Protein AF-A0A202DQK3-F1 (afdb_monomer_lite)

Radius of gyration: 25.78 Å; chains: 1; bounding box: 76×25×74 Å

pLDDT: mean 83.58, std 17.98, range [37.19, 97.38]

Structure (mmCIF, N/CA/C/O backbone):
data_AF-A0A202DQK3-F1
#
_entry.id   AF-A0A202DQK3-F1
#
loop_
_atom_site.group_PDB
_atom_site.id
_atom_site.type_symbol
_atom_site.label_atom_id
_atom_site.label_alt_id
_atom_site.label_comp_id
_atom_site.label_asym_id
_atom_site.label_entity_id
_atom_site.label_seq_id
_atom_site.pdbx_PDB_ins_code
_atom_site.Cartn_x
_atom_site.Cartn_y
_atom_site.Cartn_z
_atom_site.occupancy
_atom_site.B_iso_or_equiv
_atom_site.auth_seq_id
_atom_site.auth_comp_id
_atom_site.auth_asym_id
_atom_site.auth_atom_id
_atom_site.pdbx_PDB_model_num
ATOM 1 N N . MET A 1 1 ? -60.484 4.233 48.016 1.00 44.97 1 MET A N 1
ATOM 2 C CA . MET A 1 1 ? -60.794 4.873 46.721 1.00 44.97 1 MET A CA 1
ATOM 3 C C . MET A 1 1 ? -59.814 6.009 46.498 1.00 44.97 1 MET A C 1
ATOM 5 O O . MET A 1 1 ? -59.938 7.028 47.155 1.00 44.97 1 MET A O 1
ATOM 9 N N . SER A 1 2 ? -58.825 5.814 45.634 1.00 38.03 2 SER A N 1
ATOM 10 C CA . SER A 1 2 ? -58.215 6.890 44.848 1.00 38.03 2 SER A CA 1
ATOM 11 C C . SER A 1 2 ? -57.382 6.209 43.769 1.00 38.03 2 SER A C 1
ATOM 13 O O . SER A 1 2 ? -56.355 5.600 44.057 1.00 38.03 2 SER A O 1
ATOM 15 N N . GLN A 1 3 ? -57.930 6.181 42.559 1.00 51.41 3 GLN A N 1
ATOM 16 C CA . GLN A 1 3 ? -57.214 5.778 41.359 1.00 51.41 3 GLN A CA 1
ATOM 17 C C . GLN A 1 3 ? -56.377 6.969 40.904 1.00 51.41 3 GLN A C 1
ATOM 19 O O . GLN A 1 3 ? -56.915 8.066 40.796 1.00 51.41 3 GLN A O 1
ATOM 24 N N . LEU A 1 4 ? -55.115 6.736 40.557 1.00 41.69 4 LEU A N 1
ATOM 25 C CA . LEU A 1 4 ? -54.406 7.552 39.578 1.00 41.69 4 LEU A CA 1
ATOM 26 C C . LEU A 1 4 ? -53.604 6.610 38.681 1.00 41.69 4 LEU A C 1
ATOM 28 O O . LEU A 1 4 ? -52.507 6.169 39.010 1.00 41.69 4 LEU A O 1
ATOM 32 N N . THR A 1 5 ? -54.212 6.264 37.552 1.00 49.38 5 THR A N 1
ATOM 33 C CA . THR A 1 5 ? -53.517 5.797 36.357 1.00 49.38 5 THR A CA 1
ATOM 34 C C . THR A 1 5 ? -52.907 7.015 35.675 1.00 49.38 5 THR A C 1
ATOM 36 O O . THR A 1 5 ? -53.643 7.920 35.286 1.00 49.38 5 THR A O 1
ATOM 39 N N . PHE A 1 6 ? -51.593 7.034 35.484 1.00 39.06 6 PHE A N 1
ATOM 40 C CA . PHE A 1 6 ? -50.972 7.936 34.522 1.00 39.06 6 PHE A CA 1
ATOM 41 C C . PHE A 1 6 ? -50.018 7.111 33.671 1.00 39.06 6 PHE A C 1
ATOM 43 O O . PHE A 1 6 ? -48.922 6.746 34.089 1.00 39.06 6 PHE A O 1
ATOM 50 N N . GLY A 1 7 ? -50.524 6.711 32.507 1.00 50.69 7 GLY A N 1
ATOM 51 C CA . GLY A 1 7 ? -49.681 6.249 31.431 1.00 50.69 7 GLY A CA 1
ATOM 52 C C . GLY A 1 7 ? -48.921 7.445 30.885 1.00 50.69 7 GLY A C 1
ATOM 53 O O . GLY A 1 7 ? -49.53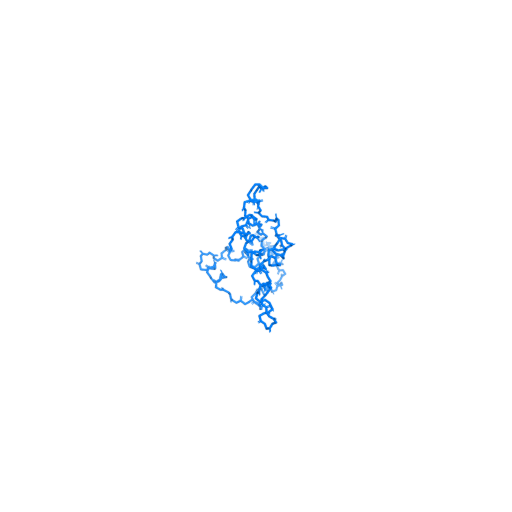4 8.393 30.407 1.00 50.69 7 GLY A O 1
ATOM 54 N N . GLU A 1 8 ? -47.600 7.362 30.913 1.00 40.88 8 GLU A N 1
ATOM 55 C CA . GLU A 1 8 ? -46.762 8.098 29.982 1.00 40.88 8 GLU A CA 1
ATOM 56 C C . GLU A 1 8 ? -46.070 7.074 29.097 1.00 40.88 8 GLU A C 1
ATOM 5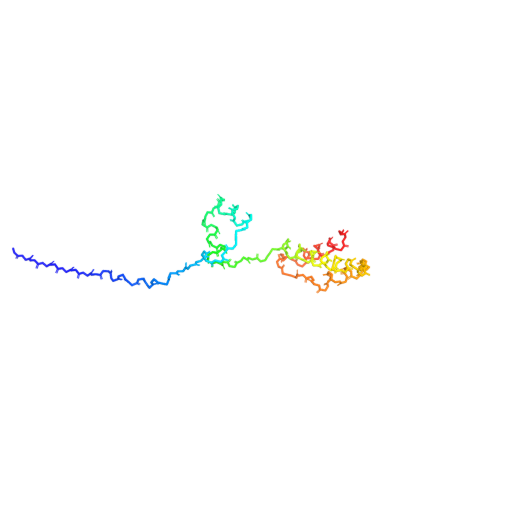8 O O . GLU A 1 8 ? -45.135 6.364 29.465 1.00 40.88 8 GLU A O 1
ATOM 63 N N . SER A 1 9 ? -46.651 6.960 27.912 1.00 40.31 9 SER A N 1
ATOM 64 C CA . SER A 1 9 ? -46.063 6.405 26.712 1.00 40.31 9 SER A CA 1
ATOM 65 C C . SER A 1 9 ? -44.622 6.886 26.546 1.00 40.31 9 SER A C 1
ATOM 67 O O . SER A 1 9 ? -44.377 8.048 26.227 1.00 40.31 9 SER A O 1
ATOM 69 N N . PHE A 1 10 ? -43.670 5.966 26.707 1.00 38.91 10 PHE A N 1
ATOM 70 C CA . PHE A 1 10 ? -42.323 6.119 26.174 1.00 38.91 10 PHE A CA 1
ATOM 71 C C . PHE A 1 10 ? -42.440 6.071 24.649 1.00 38.91 10 PHE A C 1
ATOM 73 O O . PHE A 1 10 ? -42.486 4.996 24.042 1.00 38.91 10 PHE A O 1
ATOM 80 N N . SER A 1 11 ? -42.617 7.251 24.056 1.00 37.19 11 SER A N 1
ATOM 81 C CA . SER A 1 11 ? -42.788 7.452 22.624 1.00 37.19 11 SER A CA 1
ATOM 82 C C . SER A 1 11 ? -41.633 6.807 21.872 1.00 37.19 11 SER A C 1
ATOM 84 O O . SER A 1 11 ? -40.488 7.258 21.884 1.00 37.19 11 SER A O 1
ATOM 86 N N . LYS A 1 12 ? -41.968 5.693 21.231 1.00 45.38 12 LYS A N 1
ATOM 87 C CA . LYS A 1 12 ? -41.141 4.974 20.280 1.00 45.38 12 LYS A CA 1
ATOM 88 C C . LYS A 1 12 ? -41.096 5.793 18.995 1.00 45.38 12 LYS A C 1
ATOM 90 O O . LYS A 1 12 ? -41.861 5.542 18.077 1.00 45.38 12 LYS A O 1
ATOM 95 N N . GLU A 1 13 ? -40.182 6.748 18.928 1.00 44.38 13 GLU A N 1
ATOM 96 C CA . GLU A 1 13 ? -39.758 7.339 17.659 1.00 44.38 13 GLU A CA 1
ATOM 97 C C . GLU A 1 13 ? -38.328 6.886 17.368 1.00 44.38 13 GLU A C 1
ATOM 99 O O . GLU A 1 13 ? -37.351 7.601 17.573 1.00 44.38 13 GLU A O 1
ATOM 104 N N . LYS A 1 14 ? -38.189 5.642 16.900 1.00 46.69 14 LYS A N 1
ATOM 105 C CA . LYS A 1 14 ? -37.046 5.287 16.059 1.00 46.69 14 LYS A CA 1
ATOM 106 C C . LYS A 1 14 ? -37.545 5.367 14.632 1.00 46.69 14 LYS A C 1
ATOM 108 O O . LYS A 1 14 ? -38.387 4.573 14.233 1.00 46.69 14 LYS A O 1
ATOM 113 N N . SER A 1 15 ? -37.076 6.372 13.903 1.00 42.16 15 SER A N 1
ATOM 114 C CA . SER A 1 15 ? -37.315 6.472 12.473 1.00 42.16 15 SER A CA 1
ATOM 115 C C . SER A 1 15 ? -36.643 5.282 11.791 1.00 42.16 15 SER A C 1
ATOM 117 O O . SER A 1 15 ? -35.421 5.202 11.664 1.00 42.16 15 SER A O 1
ATOM 119 N N . ASP A 1 16 ? -37.475 4.323 11.401 1.00 46.72 16 ASP A N 1
ATOM 120 C CA . ASP A 1 16 ? -37.108 3.153 10.620 1.00 46.72 16 ASP A CA 1
ATOM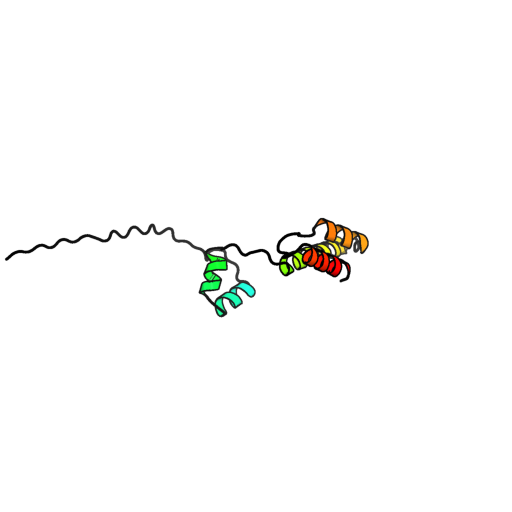 121 C C . ASP A 1 16 ? -36.726 3.597 9.198 1.00 46.72 16 ASP A C 1
ATOM 123 O O . ASP A 1 16 ? -37.507 3.514 8.252 1.00 46.72 16 ASP A O 1
ATOM 127 N N . LYS A 1 17 ? -35.502 4.105 9.029 1.00 53.12 17 LYS A N 1
ATOM 128 C CA . LYS A 1 17 ? -34.815 3.973 7.744 1.00 53.12 17 LYS A CA 1
ATOM 129 C C . LYS A 1 17 ? -34.212 2.581 7.735 1.00 53.12 17 LYS A C 1
ATOM 131 O O . LYS A 1 17 ? -33.261 2.302 8.457 1.00 53.12 17 LYS A O 1
ATOM 136 N N . GLU A 1 18 ? -34.828 1.698 6.965 1.00 58.09 18 GLU A N 1
ATOM 137 C CA . GLU A 1 18 ? -34.381 0.327 6.756 1.00 58.09 18 GLU A CA 1
ATOM 138 C C . GLU A 1 18 ? -32.985 0.348 6.100 1.00 58.09 18 GLU A C 1
ATOM 140 O O . GLU A 1 18 ? -32.844 0.425 4.880 1.00 58.09 18 GLU A O 1
ATOM 145 N N . ASP A 1 19 ? -31.932 0.366 6.921 1.00 62.84 19 ASP A N 1
ATOM 146 C CA . ASP A 1 19 ? -30.542 0.422 6.466 1.00 62.84 19 ASP A CA 1
ATOM 147 C C . ASP A 1 19 ? -30.175 -0.923 5.826 1.00 62.84 19 ASP A C 1
ATOM 149 O O . ASP A 1 19 ? -29.738 -1.877 6.480 1.00 62.84 19 ASP A O 1
ATOM 153 N N . SER A 1 20 ? -30.394 -1.041 4.515 1.00 76.19 20 SER A N 1
ATOM 154 C CA . SER A 1 20 ? -30.120 -2.261 3.758 1.00 76.19 20 SER A CA 1
ATOM 155 C C . SER A 1 20 ? -28.621 -2.420 3.469 1.00 76.19 20 SER A C 1
ATOM 157 O O . SER A 1 20 ? -28.205 -2.524 2.314 1.00 76.19 20 SER A O 1
ATOM 159 N N . TRP A 1 21 ? -27.782 -2.456 4.507 1.00 71.12 21 TRP A N 1
ATOM 160 C CA . TRP A 1 21 ? -26.316 -2.565 4.396 1.00 71.12 21 TRP A CA 1
ATOM 161 C C . TRP A 1 21 ? -25.837 -3.822 3.646 1.00 71.12 21 TRP A C 1
ATOM 163 O O . TRP A 1 21 ? -24.659 -3.927 3.285 1.00 71.12 21 TRP A O 1
ATOM 173 N N . TYR A 1 22 ? -26.735 -4.792 3.464 1.00 74.62 22 TYR A N 1
ATOM 174 C CA . TYR A 1 22 ? -26.509 -6.067 2.795 1.00 74.62 22 TYR A CA 1
ATOM 175 C C . TYR A 1 22 ? -26.831 -6.030 1.292 1.00 74.62 22 TYR A C 1
ATOM 177 O O . TYR A 1 22 ? -26.279 -6.839 0.544 1.00 74.62 22 TYR A O 1
ATOM 185 N N . LYS A 1 23 ? -27.685 -5.107 0.817 1.00 78.56 23 LYS A N 1
ATOM 186 C CA . LYS A 1 23 ? -28.039 -5.024 -0.610 1.00 78.56 23 LYS A CA 1
ATOM 187 C C . LYS A 1 23 ? -26.820 -4.535 -1.400 1.00 78.56 23 LYS A C 1
ATOM 189 O O . LYS A 1 23 ? -26.390 -3.398 -1.246 1.00 78.56 23 LYS A O 1
ATOM 194 N N . GLY A 1 24 ? -26.251 -5.416 -2.226 1.00 75.50 24 GLY A N 1
ATOM 195 C CA . GLY A 1 24 ? -25.125 -5.107 -3.118 1.00 75.50 24 GLY A CA 1
ATOM 196 C C . GLY A 1 24 ? -23.728 -5.383 -2.554 1.00 75.50 24 GLY A C 1
ATOM 197 O O . GLY A 1 24 ? -22.742 -5.071 -3.219 1.00 75.50 24 GLY A O 1
ATOM 198 N N . ARG A 1 25 ? -23.598 -5.981 -1.361 1.00 80.69 25 ARG A N 1
ATOM 199 C CA . ARG A 1 25 ? -22.275 -6.351 -0.839 1.00 80.69 25 ARG A CA 1
ATOM 200 C C . ARG A 1 25 ? -21.827 -7.693 -1.417 1.00 80.69 25 ARG A C 1
ATOM 202 O O . ARG A 1 25 ? -22.430 -8.726 -1.139 1.00 80.69 25 ARG A O 1
ATOM 209 N N . THR A 1 26 ? -20.737 -7.683 -2.177 1.00 82.56 26 THR A N 1
ATOM 210 C CA . THR A 1 26 ? -20.080 -8.906 -2.646 1.00 82.56 26 THR A CA 1
ATOM 211 C C . THR A 1 26 ? -19.361 -9.602 -1.490 1.00 82.56 26 THR A C 1
ATOM 213 O O . THR A 1 26 ? -18.759 -8.965 -0.619 1.00 82.56 26 THR A O 1
ATOM 216 N N . LEU A 1 27 ? -19.452 -10.931 -1.448 1.00 86.31 27 LEU A N 1
ATOM 217 C CA . LEU A 1 27 ? -18.739 -11.735 -0.461 1.00 86.31 27 LEU A CA 1
ATOM 218 C C . LEU A 1 27 ? -17.283 -11.901 -0.899 1.00 86.31 27 LEU A C 1
ATOM 220 O O . LEU A 1 27 ? -17.009 -12.300 -2.027 1.00 86.31 27 LEU A O 1
ATOM 224 N N . SER A 1 28 ? -16.353 -11.615 0.010 1.00 89.88 28 SER A N 1
ATOM 225 C CA . SER A 1 28 ? -14.926 -11.871 -0.179 1.00 89.88 28 SER A CA 1
ATOM 226 C C . SER A 1 28 ? -14.409 -12.808 0.905 1.00 89.88 28 SER A C 1
ATOM 228 O O . SER A 1 28 ? -14.932 -12.834 2.023 1.00 89.88 28 SER A O 1
ATOM 230 N N . HIS A 1 29 ? -13.342 -13.545 0.596 1.00 93.75 29 HIS A N 1
ATOM 231 C CA . HIS A 1 29 ? -12.692 -14.435 1.558 1.00 93.75 29 HIS A CA 1
ATOM 232 C C . HIS A 1 29 ? -12.295 -13.697 2.849 1.00 93.75 29 HIS A C 1
ATOM 234 O O . HIS A 1 29 ? -12.589 -14.156 3.951 1.00 93.75 29 HIS A O 1
ATOM 240 N N . SER A 1 30 ? -11.702 -12.506 2.722 1.00 90.38 30 SER A N 1
ATOM 241 C CA . SER A 1 30 ? -11.314 -11.674 3.866 1.00 90.38 30 SER A CA 1
ATOM 242 C C . SER A 1 30 ? -12.512 -11.198 4.694 1.00 90.38 30 SER A C 1
ATOM 244 O O . SER A 1 30 ? -12.417 -11.150 5.919 1.00 90.38 30 SER A O 1
ATOM 246 N N . SER A 1 31 ? -13.649 -10.901 4.055 1.00 91.06 31 SER A N 1
ATOM 247 C CA . SER A 1 31 ? -14.892 -10.524 4.739 1.00 91.06 31 SER A CA 1
ATOM 248 C C . SER A 1 31 ? -15.472 -11.692 5.540 1.00 91.06 31 SER A C 1
ATOM 250 O O . SER A 1 31 ? -15.778 -11.533 6.722 1.00 91.06 31 SER A O 1
ATOM 252 N N . ILE A 1 32 ? -15.554 -12.883 4.936 1.00 93.31 32 ILE A N 1
ATOM 253 C CA . ILE A 1 32 ? -16.075 -14.091 5.596 1.00 93.31 32 ILE A CA 1
ATOM 254 C C . ILE A 1 32 ? -15.179 -14.486 6.772 1.00 93.31 32 ILE A C 1
ATOM 256 O O . ILE A 1 32 ? -15.674 -14.698 7.878 1.00 93.31 32 ILE A O 1
ATOM 260 N N . SER A 1 33 ? -13.863 -14.526 6.554 1.00 94.88 33 SER A N 1
ATOM 261 C CA . SER A 1 33 ? -12.891 -14.853 7.598 1.00 94.88 33 SER A CA 1
ATOM 262 C C . SER A 1 33 ? -12.984 -13.878 8.780 1.00 94.88 33 SER A C 1
ATOM 264 O O . SER A 1 33 ? -13.010 -14.300 9.935 1.00 94.88 33 SER A O 1
ATOM 266 N N . LEU A 1 34 ? -13.139 -12.574 8.514 1.00 93.25 34 LEU A N 1
ATOM 267 C CA . LEU A 1 34 ? -13.304 -11.573 9.569 1.00 93.25 34 LEU A CA 1
ATOM 268 C C . LEU A 1 34 ? -14.592 -11.778 10.377 1.00 93.25 34 LEU A C 1
ATOM 270 O O . LEU A 1 34 ? -14.577 -11.614 11.597 1.00 93.25 34 LEU A O 1
ATOM 274 N N . TYR A 1 35 ? -15.690 -12.139 9.710 1.00 93.94 35 TYR A N 1
ATOM 275 C CA . TYR A 1 35 ? -16.955 -12.436 10.379 1.00 93.94 35 TYR A CA 1
ATOM 276 C C . TYR A 1 35 ? -16.842 -13.673 11.276 1.00 93.94 35 TYR A C 1
ATOM 278 O O . TYR A 1 35 ? -17.268 -13.628 12.428 1.00 93.94 35 TYR A O 1
ATOM 286 N N . GLN A 1 36 ? -16.220 -14.744 10.771 1.00 95.38 36 GLN A N 1
ATOM 287 C CA . GLN A 1 36 ? -15.978 -15.978 11.527 1.00 95.38 36 GLN A CA 1
ATOM 288 C C . GLN A 1 36 ? -15.102 -15.740 12.763 1.00 95.38 36 GLN A C 1
ATOM 290 O O . GLN A 1 36 ? -15.341 -16.344 13.803 1.00 95.38 36 GLN A O 1
ATOM 295 N N . GLN A 1 37 ? -14.114 -14.844 12.668 1.00 95.69 37 GLN A N 1
ATOM 296 C CA . GLN A 1 37 ? -13.285 -14.454 13.810 1.00 95.69 37 GLN A CA 1
ATOM 297 C C . GLN A 1 37 ? -14.069 -13.642 14.845 1.00 95.69 37 GLN A C 1
ATOM 299 O O . GLN A 1 37 ? -13.981 -13.909 16.041 1.00 95.69 37 GLN A O 1
ATOM 304 N N . CYS A 1 38 ? -14.784 -12.601 14.406 1.00 95.75 38 CYS A N 1
ATOM 305 C CA . CYS A 1 38 ? -15.568 -11.745 15.289 1.00 95.75 38 CYS A CA 1
ATOM 306 C C . CYS A 1 38 ? -16.631 -10.954 14.499 1.00 95.75 38 CYS A C 1
ATOM 308 O O . CYS A 1 38 ? -16.286 -9.990 13.801 1.00 95.75 38 CYS A O 1
ATOM 310 N N . PRO A 1 39 ? -17.930 -11.256 14.681 1.00 94.31 39 PRO A N 1
ATOM 311 C CA . PRO A 1 39 ? -19.016 -10.537 14.010 1.00 94.31 39 PRO A CA 1
ATOM 312 C C . PRO A 1 39 ? -19.032 -9.031 14.308 1.00 94.31 39 PRO A C 1
ATOM 314 O O . PRO A 1 39 ? -19.352 -8.221 13.438 1.00 94.31 39 PRO A O 1
ATOM 317 N N . GLN A 1 40 ? -18.627 -8.630 15.517 1.00 94.75 40 GLN A N 1
ATOM 318 C CA . GLN A 1 40 ? -18.586 -7.221 15.910 1.00 94.75 40 GLN A CA 1
ATOM 319 C C . GLN A 1 40 ? -17.507 -6.441 15.145 1.00 94.75 40 GLN A C 1
ATOM 321 O O . GLN A 1 40 ? -17.761 -5.343 14.652 1.00 94.75 40 GLN A O 1
ATOM 326 N N . LYS A 1 41 ? -16.309 -7.021 14.989 1.00 92.50 41 LYS A N 1
ATOM 327 C CA . LYS A 1 41 ? -15.223 -6.419 14.197 1.00 92.50 41 LYS A CA 1
ATOM 328 C C . LYS A 1 41 ? -15.619 -6.293 12.729 1.00 92.50 41 LYS A C 1
ATOM 330 O O . LYS A 1 41 ? -15.315 -5.288 12.088 1.00 92.50 41 LYS A O 1
ATOM 335 N N . TRP A 1 42 ? -16.323 -7.299 12.215 1.00 92.88 42 TRP A N 1
ATOM 336 C CA . TRP A 1 42 ? -16.897 -7.253 10.880 1.00 92.88 42 TRP A CA 1
ATOM 337 C C . TRP A 1 42 ? -17.875 -6.082 10.737 1.00 92.88 42 TRP A C 1
ATOM 339 O O . TRP A 1 42 ? -17.705 -5.276 9.825 1.00 92.88 42 TRP A O 1
ATOM 349 N N . LYS A 1 43 ? -18.817 -5.912 11.676 1.00 92.06 43 LYS A N 1
ATOM 350 C CA . LYS A 1 43 ? -19.767 -4.789 11.665 1.00 92.06 43 LYS A CA 1
ATOM 351 C C . LYS A 1 43 ? -19.050 -3.436 11.632 1.00 92.06 43 LYS A C 1
ATOM 353 O O . LYS A 1 43 ? -19.346 -2.633 10.750 1.00 92.06 43 LYS A O 1
ATOM 358 N N . PHE A 1 44 ? -18.063 -3.219 12.503 1.00 93.31 44 PHE A N 1
ATOM 359 C CA . PHE A 1 44 ? -17.320 -1.955 12.537 1.00 93.31 44 PHE A CA 1
ATOM 360 C C . PHE A 1 44 ? -16.617 -1.638 11.215 1.00 93.31 44 PHE A C 1
ATOM 362 O O . PHE A 1 44 ? -16.647 -0.501 10.746 1.00 93.31 44 PHE A O 1
ATOM 369 N N . ARG A 1 45 ? -16.010 -2.646 10.583 1.00 90.00 45 ARG A N 1
ATOM 370 C CA . ARG A 1 45 ? -15.296 -2.457 9.316 1.00 90.00 45 ARG A CA 1
ATOM 371 C C . ARG A 1 45 ? -16.243 -2.251 8.135 1.00 90.00 45 ARG A C 1
ATOM 373 O O . ARG A 1 45 ? -15.975 -1.439 7.255 1.00 90.00 45 ARG A O 1
ATOM 380 N N . TYR A 1 46 ? -17.325 -3.018 8.084 1.00 88.25 46 TYR A N 1
ATOM 381 C CA . TYR A 1 46 ? -18.119 -3.186 6.872 1.00 88.25 46 TYR A CA 1
ATOM 382 C C . TYR A 1 46 ? -19.453 -2.442 6.899 1.00 88.25 46 TYR A C 1
ATOM 384 O O . TYR A 1 46 ? -19.870 -1.951 5.846 1.00 88.25 46 TYR A O 1
ATOM 392 N N . VAL A 1 47 ? -20.119 -2.364 8.050 1.00 89.06 47 VAL A N 1
ATOM 393 C CA . VAL A 1 47 ? -21.388 -1.641 8.236 1.00 89.06 47 VAL A CA 1
ATOM 394 C C . VAL A 1 47 ? -21.098 -0.212 8.675 1.00 89.06 47 VAL A C 1
ATOM 396 O O . VAL A 1 47 ? -21.457 0.718 7.962 1.00 89.06 47 VAL A O 1
ATOM 399 N N . ASP A 1 48 ? -20.358 -0.053 9.772 1.00 89.94 48 ASP A N 1
ATOM 400 C CA . ASP A 1 48 ? -20.111 1.261 10.377 1.00 89.94 48 ASP A CA 1
ATOM 401 C C . ASP A 1 48 ? -18.957 2.025 9.686 1.00 89.94 48 ASP A C 1
ATOM 403 O O . ASP A 1 48 ? -18.778 3.216 9.921 1.00 89.94 48 ASP A O 1
ATOM 407 N N . LYS A 1 49 ? -18.189 1.352 8.809 1.00 88.38 49 LYS A N 1
ATOM 408 C CA . LYS A 1 49 ? -17.079 1.903 8.000 1.00 88.38 49 LYS A CA 1
ATOM 409 C C . LYS A 1 49 ? -16.089 2.750 8.809 1.00 88.38 49 LYS A C 1
ATOM 411 O O . LYS A 1 49 ? -15.659 3.815 8.367 1.00 88.38 49 LYS A O 1
ATOM 416 N N . VAL A 1 50 ? -15.713 2.264 9.991 1.00 91.31 50 VAL A N 1
ATOM 417 C CA . VAL A 1 50 ? -14.743 2.947 10.856 1.00 91.31 50 VAL A CA 1
ATOM 418 C C . VAL A 1 50 ? -13.401 3.079 10.115 1.00 91.31 50 VAL A C 1
ATOM 420 O O . VAL A 1 50 ? -12.876 2.063 9.650 1.00 91.31 50 VAL A O 1
ATOM 423 N N . PRO A 1 51 ? -12.834 4.295 9.985 1.00 86.44 51 PRO A N 1
ATOM 424 C CA . PRO A 1 51 ? -11.583 4.499 9.266 1.00 86.44 51 PRO A CA 1
ATOM 425 C C . PRO A 1 51 ? -10.421 3.812 9.988 1.00 86.44 51 PRO A C 1
ATOM 427 O O . PRO A 1 51 ? -10.249 3.940 11.202 1.00 86.44 51 PRO A O 1
ATOM 430 N N . GLU A 1 52 ? -9.602 3.091 9.228 1.00 84.88 52 GLU A N 1
ATOM 431 C CA . GLU A 1 52 ? -8.382 2.467 9.734 1.00 84.88 52 GLU A CA 1
ATOM 432 C C . GLU A 1 52 ? -7.173 3.344 9.443 1.00 84.88 52 GLU A C 1
ATOM 434 O O . GLU A 1 52 ? -7.081 3.978 8.393 1.00 84.88 52 GLU A O 1
ATOM 439 N N . LYS A 1 53 ? -6.218 3.355 10.377 1.00 87.00 53 LYS A N 1
ATOM 440 C CA . LYS A 1 53 ? -4.935 4.012 10.139 1.00 87.00 53 LYS A CA 1
ATOM 441 C C . LYS A 1 53 ? -4.203 3.286 9.002 1.00 87.00 53 LYS A C 1
ATOM 443 O O . LYS A 1 53 ? -4.127 2.050 9.049 1.00 87.00 53 LYS A O 1
ATOM 448 N N . PRO A 1 54 ? -3.650 4.015 8.017 1.00 86.50 54 PRO A N 1
ATOM 449 C CA . PRO A 1 54 ? -2.821 3.409 6.986 1.00 86.50 54 PRO A CA 1
ATOM 450 C C . PRO A 1 54 ? -1.624 2.720 7.647 1.00 86.50 54 PRO A C 1
ATOM 452 O O . PRO A 1 54 ? -1.092 3.201 8.648 1.00 86.50 54 PRO A O 1
ATOM 455 N N . ARG A 1 55 ? -1.230 1.562 7.115 1.00 92.75 55 ARG A N 1
ATOM 456 C CA . ARG A 1 55 ? -0.081 0.790 7.603 1.00 92.75 55 ARG A CA 1
ATOM 457 C C . ARG A 1 55 ? 0.957 0.692 6.498 1.00 92.75 55 ARG A C 1
ATOM 459 O O . ARG A 1 55 ? 0.577 0.418 5.361 1.00 92.75 55 ARG A O 1
ATOM 466 N N . ALA A 1 56 ? 2.231 0.792 6.866 1.00 93.50 56 ALA A N 1
ATOM 467 C CA . ALA A 1 56 ? 3.376 0.726 5.960 1.00 93.50 56 ALA A CA 1
ATOM 468 C C . ALA A 1 56 ? 3.266 -0.416 4.936 1.00 93.50 56 ALA A C 1
ATOM 470 O O . ALA A 1 56 ? 3.327 -0.179 3.737 1.00 93.50 56 ALA A O 1
ATOM 471 N N . TYR A 1 57 ? 2.987 -1.643 5.393 1.00 92.88 57 TYR A N 1
ATOM 472 C CA . TYR A 1 57 ? 2.887 -2.819 4.520 1.00 92.88 57 TYR A CA 1
ATOM 473 C C . TYR A 1 57 ? 1.812 -2.707 3.428 1.00 92.88 57 TYR A C 1
ATOM 475 O O . TYR A 1 57 ? 1.985 -3.266 2.349 1.00 92.88 57 TYR A O 1
ATOM 483 N N . PHE A 1 58 ? 0.706 -1.995 3.679 1.00 94.06 58 PHE A N 1
ATOM 484 C CA . PHE A 1 58 ? -0.328 -1.797 2.659 1.00 94.06 58 PHE A CA 1
ATOM 485 C C . PHE A 1 58 ? 0.111 -0.788 1.598 1.00 94.06 58 PHE A C 1
ATOM 487 O O . PHE A 1 58 ? -0.146 -1.014 0.419 1.00 94.06 58 PHE A O 1
ATOM 494 N N . SER A 1 59 ? 0.763 0.300 2.002 1.00 95.00 59 SER A N 1
ATOM 495 C CA . SER A 1 59 ? 1.283 1.322 1.086 1.00 95.00 59 SER A CA 1
ATOM 496 C C . SER A 1 59 ? 2.434 0.784 0.242 1.00 95.00 59 SER A C 1
ATOM 498 O O . SER A 1 59 ? 2.418 0.918 -0.982 1.00 95.00 59 SER A O 1
ATOM 500 N N . PHE A 1 60 ? 3.364 0.077 0.885 1.00 96.00 60 PHE A N 1
ATOM 501 C CA . PHE A 1 60 ? 4.454 -0.634 0.229 1.00 96.00 60 PHE A CA 1
ATOM 502 C C . PHE A 1 60 ? 3.925 -1.643 -0.795 1.00 96.00 60 PHE A C 1
ATOM 504 O O . PHE A 1 60 ? 4.230 -1.540 -1.981 1.00 96.00 60 PHE A O 1
ATOM 511 N N . GLY A 1 61 ? 3.055 -2.566 -0.366 1.00 94.75 61 GLY A N 1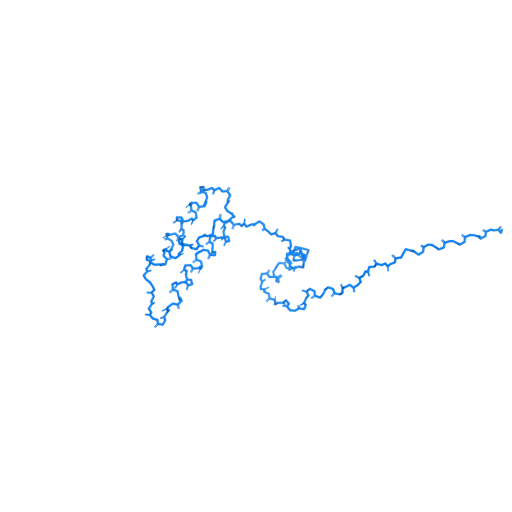
ATOM 512 C CA . GLY A 1 61 ? 2.511 -3.599 -1.246 1.00 94.75 61 GLY A CA 1
ATOM 513 C C . GLY A 1 61 ? 1.743 -3.021 -2.435 1.00 94.75 61 GLY A C 1
ATOM 514 O O . GLY A 1 61 ? 1.918 -3.484 -3.556 1.00 94.75 61 GLY A O 1
ATOM 515 N N . LYS A 1 62 ? 0.939 -1.968 -2.229 1.00 95.75 62 LYS A N 1
ATOM 516 C CA . LYS A 1 62 ? 0.251 -1.268 -3.327 1.00 95.75 62 LYS A CA 1
ATOM 517 C C . LYS A 1 62 ? 1.222 -0.635 -4.324 1.00 95.75 62 LYS A C 1
ATOM 519 O O . LYS A 1 62 ? 0.978 -0.722 -5.523 1.00 95.75 62 LYS A O 1
ATOM 524 N N . SER A 1 63 ? 2.301 -0.021 -3.839 1.00 96.25 63 SER A N 1
ATOM 525 C CA . SER A 1 63 ? 3.308 0.609 -4.702 1.00 96.25 63 SER A CA 1
ATOM 526 C C . SER A 1 63 ? 4.021 -0.442 -5.561 1.00 96.25 63 SER A C 1
ATOM 528 O O . SER A 1 63 ? 4.115 -0.280 -6.775 1.00 96.25 63 SER A O 1
ATOM 530 N N . VAL A 1 64 ? 4.417 -1.570 -4.960 1.00 95.19 64 VAL A N 1
ATOM 531 C CA . VAL A 1 64 ? 5.010 -2.712 -5.681 1.00 95.19 64 VAL A CA 1
ATOM 532 C C . VAL A 1 64 ? 4.024 -3.309 -6.688 1.00 95.19 64 VAL A C 1
ATOM 534 O O . VAL A 1 64 ? 4.381 -3.527 -7.843 1.00 95.19 64 VAL A O 1
ATOM 537 N N . HIS A 1 65 ? 2.765 -3.526 -6.292 1.00 95.88 65 HIS A N 1
ATOM 538 C CA . HIS A 1 65 ? 1.738 -4.041 -7.200 1.00 95.88 65 HIS A CA 1
ATOM 539 C C . HIS A 1 65 ? 1.512 -3.134 -8.410 1.00 95.88 65 HIS A C 1
ATOM 541 O O . HIS A 1 65 ? 1.326 -3.658 -9.500 1.00 95.88 65 HIS A O 1
ATOM 547 N N . SER A 1 66 ? 1.570 -1.813 -8.244 1.00 95.06 66 SER A N 1
ATOM 548 C CA . SER A 1 66 ? 1.451 -0.866 -9.360 1.00 95.06 66 SER A CA 1
ATOM 549 C C . SER A 1 66 ? 2.641 -0.950 -10.327 1.00 95.06 66 SER A C 1
ATOM 551 O O . SER A 1 66 ? 2.456 -0.880 -11.540 1.00 95.06 66 SER A O 1
ATOM 553 N N . GLY A 1 67 ? 3.857 -1.170 -9.814 1.00 93.69 67 GLY A N 1
ATOM 554 C CA . GLY A 1 67 ? 5.030 -1.465 -10.646 1.00 93.69 67 GLY A CA 1
ATOM 555 C C . GLY A 1 67 ? 4.856 -2.751 -11.459 1.00 93.69 67 GLY A C 1
ATOM 556 O O . GLY A 1 67 ? 5.069 -2.761 -12.669 1.00 93.69 67 GLY A O 1
ATOM 557 N N . LEU A 1 68 ? 4.391 -3.822 -10.813 1.00 93.00 68 LEU A N 1
ATOM 558 C CA . LEU A 1 68 ? 4.115 -5.093 -11.491 1.00 93.00 68 LEU A CA 1
ATOM 559 C C . LEU A 1 68 ? 2.971 -4.973 -12.504 1.00 93.00 68 LEU A C 1
ATOM 561 O O . LEU A 1 68 ? 3.059 -5.523 -13.595 1.00 93.00 68 LEU A O 1
ATOM 565 N N . GLU A 1 69 ? 1.910 -4.241 -12.174 1.00 94.19 69 GLU A N 1
ATOM 566 C CA . GLU A 1 69 ? 0.816 -3.967 -13.105 1.00 94.19 69 GLU A CA 1
ATOM 567 C C . GLU A 1 69 ? 1.332 -3.238 -14.348 1.00 94.19 69 GLU A C 1
ATOM 569 O O . GLU A 1 69 ? 0.993 -3.632 -15.460 1.00 94.19 69 GLU A O 1
ATOM 574 N N . PHE A 1 70 ? 2.214 -2.249 -14.177 1.00 93.31 70 PHE A N 1
ATOM 575 C CA . PHE A 1 70 ? 2.861 -1.567 -15.294 1.00 93.31 70 PHE A CA 1
ATOM 576 C C . PHE A 1 70 ? 3.708 -2.522 -16.142 1.00 93.31 70 PHE A C 1
ATOM 578 O O . PHE A 1 70 ? 3.541 -2.538 -17.362 1.00 93.31 70 PHE A O 1
ATOM 585 N N . LEU A 1 71 ? 4.519 -3.380 -15.512 1.00 92.38 71 LEU A N 1
ATOM 586 C CA . LEU A 1 71 ? 5.298 -4.408 -16.209 1.00 92.38 71 LEU A CA 1
ATOM 587 C C . LEU A 1 71 ? 4.405 -5.304 -17.082 1.00 92.38 71 LEU A C 1
ATOM 589 O O . LEU A 1 71 ? 4.711 -5.520 -18.249 1.00 92.38 71 LEU A O 1
ATOM 593 N N . PHE A 1 72 ? 3.290 -5.804 -16.548 1.00 91.75 72 PHE A N 1
ATOM 594 C CA . PHE A 1 72 ? 2.407 -6.724 -17.278 1.00 91.75 72 PHE A CA 1
ATOM 595 C C . PHE A 1 72 ? 1.370 -6.030 -18.177 1.00 91.75 72 PHE A C 1
ATOM 597 O O . PHE A 1 72 ? 0.693 -6.698 -18.958 1.00 91.75 72 PHE A O 1
ATOM 604 N N . SER A 1 73 ? 1.238 -4.703 -18.112 1.00 88.56 73 SER A N 1
ATOM 605 C CA . SER A 1 73 ? 0.222 -3.962 -18.875 1.00 88.56 73 SER A CA 1
ATOM 606 C C . SER A 1 73 ? 0.440 -3.992 -20.392 1.00 88.56 73 SER A C 1
ATOM 608 O O . SER A 1 73 ? -0.527 -3.924 -21.154 1.00 88.56 73 SER A O 1
ATOM 610 N N . THR A 1 74 ? 1.687 -4.149 -20.842 1.00 80.50 74 THR A N 1
ATOM 611 C CA . THR A 1 74 ? 2.080 -4.087 -22.259 1.00 80.50 74 THR A CA 1
ATOM 612 C C . THR A 1 74 ? 2.455 -5.452 -22.839 1.00 80.50 74 THR A C 1
ATOM 614 O O . THR A 1 74 ? 3.127 -5.523 -23.864 1.00 80.50 74 THR A O 1
ATOM 617 N N . GLU A 1 75 ? 1.990 -6.557 -22.241 1.00 75.50 75 GLU A N 1
ATOM 618 C CA . GLU A 1 75 ? 2.353 -7.933 -22.638 1.00 75.50 75 GLU A CA 1
ATOM 619 C C . GLU A 1 75 ? 2.250 -8.193 -24.159 1.00 75.50 75 GLU A C 1
ATOM 621 O O . GLU A 1 75 ? 3.047 -8.938 -24.724 1.00 75.50 75 GLU A O 1
ATOM 626 N N . LYS A 1 76 ? 1.304 -7.541 -24.850 1.00 73.88 76 LYS A N 1
ATOM 627 C CA . LYS A 1 76 ? 1.096 -7.680 -26.303 1.00 73.88 76 LYS A CA 1
ATOM 628 C C . LYS A 1 76 ? 2.089 -6.903 -27.174 1.00 73.88 76 LYS A C 1
ATOM 630 O O . LYS A 1 76 ? 2.277 -7.271 -28.330 1.00 73.88 76 LYS A O 1
ATOM 635 N N . GLU A 1 77 ? 2.670 -5.830 -26.651 1.00 78.62 77 GLU A N 1
ATOM 636 C CA . GLU A 1 77 ? 3.571 -4.909 -27.364 1.00 78.62 77 GLU A CA 1
ATOM 637 C C . GLU A 1 77 ? 5.044 -5.133 -26.982 1.00 78.62 77 GLU A C 1
ATOM 639 O O . GLU A 1 77 ? 5.947 -4.692 -27.692 1.00 78.62 77 GLU A O 1
ATOM 644 N N . GLY A 1 78 ? 5.279 -5.881 -25.900 1.00 83.06 78 GLY A N 1
ATOM 645 C CA . GLY A 1 78 ? 6.586 -6.130 -25.304 1.00 83.06 78 GLY A CA 1
ATOM 646 C C . GLY A 1 78 ? 6.631 -5.606 -23.871 1.00 83.06 78 GLY A C 1
ATOM 647 O O . GLY A 1 78 ? 5.968 -4.629 -23.531 1.00 83.06 78 GLY A O 1
ATOM 648 N N . TYR A 1 79 ? 7.397 -6.271 -23.011 1.00 88.88 79 TYR A N 1
ATOM 649 C CA . TYR A 1 79 ? 7.582 -5.825 -21.631 1.00 88.88 79 TYR A CA 1
ATOM 650 C C . TYR A 1 79 ? 8.426 -4.540 -21.587 1.00 88.88 79 TYR A C 1
ATOM 652 O O . TYR A 1 79 ? 9.413 -4.463 -22.327 1.00 88.88 79 TYR A O 1
ATOM 660 N N . PRO A 1 80 ? 8.082 -3.556 -20.733 1.00 90.69 80 PRO A N 1
ATOM 661 C CA . PRO A 1 80 ? 8.914 -2.380 -20.522 1.00 90.69 80 PRO A CA 1
ATOM 662 C C . PRO A 1 80 ? 10.280 -2.785 -19.965 1.00 90.69 80 PRO A C 1
ATOM 664 O O . PRO A 1 80 ? 10.433 -3.839 -19.332 1.00 90.69 80 PRO A O 1
ATOM 667 N N . ALA A 1 81 ? 11.281 -1.936 -20.181 1.00 92.19 81 ALA A N 1
ATOM 668 C CA . ALA A 1 81 ? 12.581 -2.138 -19.564 1.00 92.19 81 ALA A CA 1
ATOM 669 C C . ALA A 1 81 ? 12.462 -2.029 -18.036 1.00 92.19 81 ALA A C 1
ATOM 671 O O . ALA A 1 81 ? 11.629 -1.295 -17.506 1.00 92.19 81 ALA A O 1
ATOM 672 N N . MET A 1 82 ? 13.336 -2.734 -17.315 1.00 91.00 82 MET A N 1
ATOM 673 C CA . MET A 1 82 ? 13.308 -2.728 -15.849 1.00 91.00 82 MET A CA 1
ATOM 674 C C . MET A 1 82 ? 13.450 -1.310 -15.273 1.00 91.00 82 MET A C 1
ATOM 676 O O . MET A 1 82 ? 12.776 -0.972 -14.304 1.00 91.00 82 MET A O 1
ATOM 680 N N . ASP A 1 83 ? 14.262 -0.458 -15.903 1.00 93.56 83 ASP A N 1
ATOM 681 C CA . ASP A 1 83 ? 14.429 0.939 -15.489 1.00 93.56 83 ASP A CA 1
ATOM 682 C C . ASP A 1 83 ? 13.110 1.725 -15.572 1.00 93.56 83 ASP A C 1
ATOM 684 O O . ASP A 1 83 ? 12.783 2.477 -14.658 1.00 93.56 83 ASP A O 1
ATOM 688 N N . GLU A 1 84 ? 12.295 1.488 -16.606 1.00 93.44 84 GLU A N 1
ATOM 689 C CA . GLU A 1 84 ? 10.982 2.130 -16.757 1.00 93.44 84 GLU A CA 1
ATOM 690 C C . GLU A 1 84 ? 10.004 1.673 -15.666 1.00 93.44 84 GLU A C 1
ATOM 692 O O . GLU A 1 84 ? 9.205 2.466 -15.163 1.00 93.44 84 GLU A O 1
ATOM 697 N N . VAL A 1 85 ? 10.081 0.399 -15.264 1.00 93.44 85 VAL A N 1
ATOM 698 C CA . VAL A 1 85 ? 9.273 -0.149 -14.164 1.00 93.44 85 VAL A CA 1
ATOM 699 C C . VAL A 1 85 ? 9.663 0.486 -12.835 1.00 93.44 85 VAL A C 1
ATOM 701 O O . VAL A 1 85 ? 8.788 0.884 -12.062 1.00 93.44 85 VAL A O 1
ATOM 704 N N . ILE A 1 86 ? 10.966 0.615 -12.579 1.00 94.25 86 ILE A N 1
ATOM 705 C CA . ILE A 1 86 ? 11.488 1.261 -11.373 1.00 94.25 86 ILE A CA 1
ATOM 706 C C . ILE A 1 86 ? 11.083 2.738 -11.351 1.00 94.25 86 ILE A C 1
ATOM 708 O O . ILE A 1 86 ? 10.623 3.228 -10.319 1.00 94.25 86 ILE A O 1
ATOM 712 N N . ASP A 1 87 ? 11.186 3.447 -12.473 1.00 95.19 87 ASP A N 1
ATOM 713 C CA . ASP A 1 87 ? 10.772 4.849 -12.573 1.00 95.19 87 ASP A CA 1
ATOM 714 C C . ASP A 1 87 ? 9.270 5.025 -12.326 1.00 95.19 87 ASP A C 1
ATOM 716 O O . ASP A 1 87 ? 8.858 5.935 -11.593 1.00 95.19 87 ASP A O 1
ATOM 720 N N . HIS A 1 88 ? 8.440 4.129 -12.870 1.00 94.81 88 HIS A N 1
ATOM 721 C CA . HIS A 1 88 ? 7.008 4.120 -12.578 1.00 94.81 88 HIS A CA 1
ATOM 722 C C . HIS A 1 88 ? 6.749 3.874 -11.091 1.00 94.81 88 HIS A C 1
ATOM 724 O O . HIS A 1 88 ? 6.041 4.663 -10.465 1.00 94.81 88 HIS A O 1
ATOM 730 N N . TYR A 1 89 ? 7.377 2.854 -10.499 1.00 95.50 89 TYR A N 1
ATOM 731 C CA . TYR A 1 89 ? 7.287 2.551 -9.066 1.00 95.50 89 TYR A CA 1
ATOM 732 C C . TYR A 1 89 ? 7.636 3.765 -8.192 1.00 95.50 89 TYR A C 1
ATOM 734 O O . TYR A 1 89 ? 6.869 4.118 -7.292 1.00 95.50 89 TYR A O 1
ATOM 742 N N . LYS A 1 90 ? 8.742 4.456 -8.495 1.00 95.69 90 LYS A N 1
ATOM 743 C CA . LYS A 1 90 ? 9.167 5.675 -7.787 1.00 95.69 90 LYS A CA 1
ATOM 744 C C . LYS A 1 90 ? 8.118 6.775 -7.870 1.00 95.69 90 LYS A C 1
ATOM 746 O O . LYS A 1 90 ? 7.859 7.461 -6.884 1.00 95.69 90 LYS A O 1
ATOM 751 N N . LYS A 1 91 ? 7.510 6.939 -9.044 1.00 95.94 91 LYS A N 1
ATOM 752 C CA . LYS A 1 91 ? 6.493 7.961 -9.306 1.00 95.94 91 LYS A CA 1
ATOM 753 C C . LYS A 1 91 ? 5.178 7.690 -8.577 1.00 95.94 91 LYS A C 1
ATOM 755 O O . LYS A 1 91 ? 4.500 8.641 -8.193 1.00 95.94 91 LYS A O 1
ATOM 760 N N . VAL A 1 92 ? 4.801 6.424 -8.407 1.00 95.75 92 VAL A N 1
ATOM 761 C CA . VAL A 1 92 ? 3.538 6.028 -7.757 1.00 95.75 92 VAL A CA 1
ATOM 762 C C . VAL A 1 92 ? 3.688 5.688 -6.274 1.00 95.75 92 VAL A C 1
ATOM 764 O O . VAL A 1 92 ? 2.737 5.193 -5.665 1.00 95.75 92 VAL A O 1
ATOM 767 N N . TRP A 1 93 ? 4.866 5.922 -5.694 1.00 97.25 93 TRP A N 1
ATOM 768 C CA . TRP A 1 93 ? 5.154 5.563 -4.314 1.00 97.25 93 TRP A CA 1
ATOM 769 C C . TRP A 1 93 ? 4.186 6.232 -3.331 1.00 97.25 93 TRP A C 1
ATOM 771 O O . TRP A 1 93 ? 4.006 7.451 -3.310 1.00 97.25 93 TRP A O 1
ATOM 781 N N . ILE A 1 94 ? 3.555 5.413 -2.491 1.00 96.19 94 ILE A N 1
ATOM 782 C CA . ILE A 1 94 ? 2.603 5.882 -1.485 1.00 96.19 94 ILE A CA 1
ATOM 783 C C . ILE A 1 94 ? 3.357 6.160 -0.187 1.00 96.19 94 ILE A C 1
ATOM 785 O O . ILE A 1 94 ? 3.781 5.222 0.482 1.00 96.19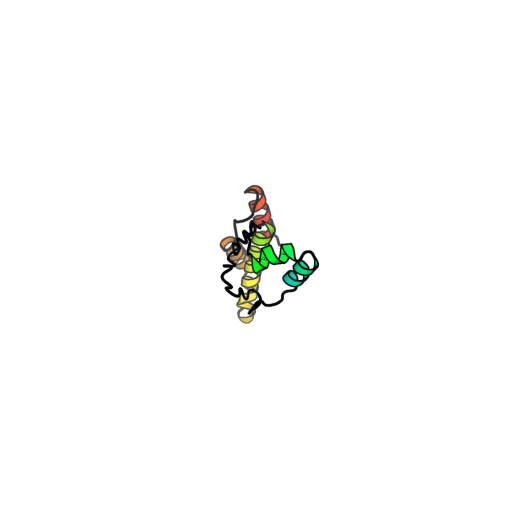 94 ILE A O 1
ATOM 789 N N . HIS A 1 95 ? 3.439 7.435 0.198 1.00 95.44 95 HIS A N 1
ATOM 790 C CA . HIS A 1 95 ? 4.144 7.933 1.391 1.00 95.44 95 HIS A CA 1
ATOM 791 C C . HIS A 1 95 ? 3.375 7.748 2.722 1.00 95.44 95 HIS A C 1
ATOM 793 O O . HIS A 1 95 ? 3.855 8.106 3.796 1.00 95.44 95 HIS A O 1
ATOM 799 N N . GLU A 1 96 ? 2.149 7.221 2.686 1.00 94.38 96 GLU A N 1
ATOM 800 C CA . GLU A 1 96 ? 1.286 7.118 3.868 1.00 94.38 96 GLU A CA 1
ATOM 801 C C . GLU A 1 96 ? 1.526 5.842 4.686 1.00 94.38 96 GLU A C 1
ATOM 803 O O . GLU A 1 96 ? 1.791 4.770 4.150 1.00 94.38 96 GLU A O 1
ATOM 808 N N . GLY A 1 97 ? 1.314 5.917 6.002 1.00 92.75 97 GLY A N 1
ATOM 809 C CA . GLY A 1 97 ? 1.272 4.739 6.878 1.00 92.75 97 GLY A CA 1
ATOM 810 C C . GLY A 1 97 ? 2.621 4.256 7.409 1.00 92.75 97 GLY A C 1
ATOM 811 O O . GLY A 1 97 ? 2.640 3.273 8.154 1.00 92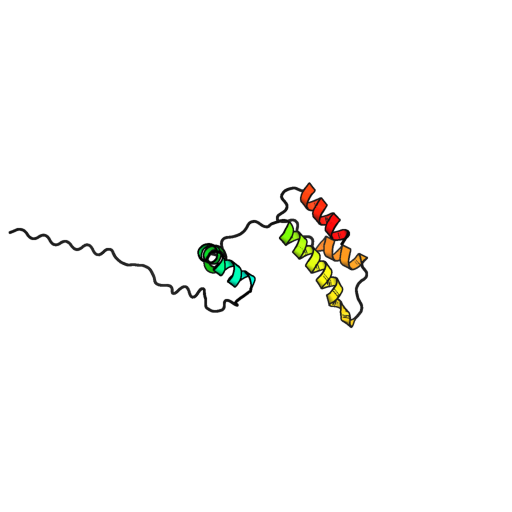.75 97 GLY A O 1
ATOM 812 N N . TYR A 1 98 ? 3.719 4.935 7.073 1.00 94.94 98 TYR A N 1
ATOM 813 C CA . TYR A 1 98 ? 5.018 4.722 7.710 1.00 94.94 98 TYR A CA 1
ATOM 814 C C . TYR A 1 98 ? 5.091 5.437 9.061 1.00 94.94 98 TYR A C 1
ATOM 816 O O . TYR A 1 98 ? 4.609 6.556 9.228 1.00 94.94 98 TYR A O 1
ATOM 824 N N . GLU A 1 99 ? 5.705 4.777 10.037 1.00 93.50 99 GLU A N 1
ATOM 825 C CA . GLU A 1 99 ? 5.898 5.289 11.394 1.00 93.50 99 GLU A CA 1
ATOM 826 C C . GLU A 1 99 ? 6.990 6.360 11.446 1.00 93.50 99 GLU A C 1
ATOM 828 O O . GLU A 1 99 ? 6.904 7.300 12.233 1.00 93.50 99 GLU A O 1
ATOM 833 N N . THR A 1 100 ? 8.030 6.217 10.616 1.00 96.44 100 THR A N 1
ATOM 834 C CA . THR A 1 100 ? 9.168 7.142 10.561 1.00 96.44 100 THR A CA 1
ATOM 835 C C . THR A 1 100 ? 9.693 7.298 9.131 1.00 96.44 100 THR A C 1
ATOM 837 O O . THR A 1 100 ? 9.591 6.352 8.344 1.00 96.44 100 THR A O 1
ATOM 840 N N . PRO A 1 101 ? 10.350 8.428 8.801 1.00 96.25 101 PRO A N 1
ATOM 841 C CA . PRO A 1 101 ? 11.017 8.601 7.506 1.00 96.25 101 PRO A CA 1
ATOM 842 C C . PRO A 1 101 ? 12.094 7.539 7.232 1.00 96.25 101 PRO A C 1
ATOM 844 O O . PRO A 1 101 ? 12.306 7.130 6.095 1.00 96.25 101 PRO A O 1
ATOM 847 N N . SER A 1 102 ? 12.769 7.052 8.278 1.00 97.00 102 SER A N 1
ATOM 848 C CA . SER A 1 102 ? 13.756 5.974 8.160 1.00 97.00 102 SER A CA 1
ATOM 849 C C . SER A 1 102 ? 13.113 4.647 7.755 1.00 97.00 102 SER A C 1
ATOM 851 O O . SER A 1 102 ? 13.675 3.922 6.938 1.00 97.00 102 SER A O 1
ATOM 853 N N . GLN A 1 103 ? 11.934 4.337 8.305 1.00 96.38 103 GLN A N 1
ATOM 854 C CA . GLN A 1 103 ? 11.171 3.145 7.933 1.00 96.38 103 GLN A CA 1
ATOM 855 C C . GLN A 1 103 ? 10.696 3.237 6.483 1.00 96.38 103 GLN A C 1
ATOM 857 O O . GLN A 1 103 ? 10.866 2.284 5.729 1.00 96.38 103 GLN A O 1
ATOM 862 N N . GLU A 1 104 ? 10.138 4.380 6.088 1.00 97.38 104 GLU A N 1
ATOM 863 C CA . GLU A 1 104 ? 9.733 4.623 4.704 1.00 97.38 104 GLU A CA 1
ATOM 864 C C . GLU A 1 104 ? 10.897 4.410 3.734 1.00 97.38 104 GLU A C 1
ATOM 866 O O . GLU A 1 104 ? 10.773 3.647 2.777 1.00 97.38 104 GLU A O 1
ATOM 871 N N . LYS A 1 105 ? 12.045 5.036 4.016 1.00 97.06 105 LYS A N 1
ATOM 872 C CA . LYS A 1 105 ? 13.247 4.904 3.191 1.00 97.06 105 LYS A CA 1
ATOM 873 C C . LYS A 1 105 ? 13.684 3.447 3.056 1.00 97.06 105 LYS A C 1
ATOM 875 O O . LYS A 1 105 ? 14.065 3.031 1.967 1.00 97.06 105 LYS A O 1
ATOM 880 N N . TRP A 1 106 ? 13.622 2.680 4.143 1.00 96.25 106 TRP A N 1
ATOM 881 C CA . TRP A 1 106 ? 13.957 1.260 4.120 1.00 96.25 106 TRP A CA 1
ATOM 882 C C . TRP A 1 106 ? 13.011 0.464 3.208 1.00 96.25 106 TRP A C 1
ATOM 884 O O . TRP A 1 106 ? 13.489 -0.275 2.353 1.00 96.25 106 TRP A O 1
ATOM 894 N N . PHE A 1 107 ? 11.691 0.661 3.321 1.00 96.56 107 PHE A N 1
ATOM 895 C CA . PHE A 1 107 ? 10.719 -0.003 2.438 1.00 96.56 107 PHE A CA 1
ATOM 896 C C . PHE A 1 107 ? 10.886 0.405 0.974 1.00 96.56 107 PHE A C 1
ATOM 898 O O . PHE A 1 107 ? 10.769 -0.439 0.090 1.00 96.56 107 PHE A O 1
ATOM 905 N N . PHE A 1 108 ? 11.170 1.683 0.724 1.00 96.44 108 PHE A N 1
ATOM 906 C CA . PHE A 1 108 ? 11.394 2.195 -0.621 1.00 96.44 108 PHE A CA 1
ATOM 907 C C . PHE A 1 108 ? 12.579 1.490 -1.290 1.00 96.44 108 PHE A C 1
ATOM 909 O O . PHE A 1 108 ? 12.433 0.977 -2.398 1.00 96.44 108 PHE A O 1
ATOM 916 N N . GLN A 1 109 ? 13.713 1.412 -0.584 1.00 96.00 109 GLN A N 1
ATOM 917 C CA . GLN A 1 109 ? 14.937 0.754 -1.054 1.00 96.00 109 GLN A CA 1
ATOM 918 C C . GLN A 1 109 ? 14.763 -0.755 -1.212 1.00 96.00 109 GLN A C 1
ATOM 920 O O . GLN A 1 109 ? 15.291 -1.342 -2.151 1.00 96.00 109 GLN A O 1
ATOM 925 N N . GLU A 1 110 ? 14.020 -1.389 -0.304 1.00 94.75 110 GLU A N 1
ATOM 926 C CA . GLU A 1 110 ? 13.721 -2.812 -0.424 1.00 94.75 110 GLU A CA 1
ATOM 927 C C . GLU A 1 110 ? 12.863 -3.085 -1.664 1.00 94.75 110 GLU A C 1
ATOM 929 O O . GLU A 1 110 ? 13.140 -4.034 -2.386 1.00 94.75 110 GLU A O 1
ATOM 934 N N . GLY A 1 111 ? 11.891 -2.223 -1.978 1.00 92.25 111 GLY A N 1
ATOM 935 C CA . GLY A 1 111 ? 11.092 -2.348 -3.199 1.00 92.25 111 GLY A CA 1
ATOM 936 C C . GLY A 1 111 ? 11.879 -2.159 -4.500 1.00 92.25 111 GLY A C 1
ATOM 937 O O . GLY A 1 111 ? 11.521 -2.775 -5.492 1.00 92.25 111 GLY A O 1
ATOM 938 N N . GLU A 1 112 ? 12.968 -1.382 -4.505 1.00 91.69 112 GLU A N 1
ATOM 939 C CA . GLU A 1 112 ? 13.872 -1.285 -5.669 1.00 91.69 112 GLU A CA 1
ATOM 940 C C . GLU A 1 112 ? 14.715 -2.555 -5.885 1.00 91.69 112 GLU A C 1
ATOM 942 O O . GLU A 1 112 ? 15.277 -2.749 -6.962 1.00 91.69 112 GLU A O 1
ATOM 947 N N . ARG A 1 113 ? 14.859 -3.395 -4.853 1.00 89.69 113 ARG A N 1
ATOM 948 C CA . ARG A 1 113 ? 15.742 -4.571 -4.854 1.00 89.69 113 ARG A CA 1
ATOM 949 C C . ARG A 1 113 ? 15.035 -5.865 -5.276 1.00 89.69 113 ARG A C 1
ATOM 951 O O . ARG A 1 113 ? 15.725 -6.825 -5.630 1.00 89.69 113 ARG A O 1
ATOM 958 N N . ILE A 1 114 ? 13.712 -5.930 -5.123 1.00 77.75 114 ILE A N 1
ATOM 959 C CA . ILE A 1 114 ? 12.881 -7.120 -5.388 1.00 77.75 114 ILE A CA 1
ATOM 960 C C . ILE A 1 114 ? 12.580 -7.214 -6.882 1.00 77.75 114 ILE A C 1
ATOM 962 O O . ILE A 1 114 ? 12.681 -8.347 -7.402 1.00 77.75 114 ILE A O 1
#

Secondary structure (DSSP, 8-state):
--------------------TTTTPPP-HHHHHHHHH-HHHHHHHHTS-PPPPP-HHHHHHHHHHHHHHHHHHTTTT-PPPHHHHHHHHHHT---TT-SSHHHHHHHHHHHHH-

Sequence (114 aa):
MSQLTFGESFSKEKSDKEDSWYKGRTLSHSSISLYQQCPQKWKFRYVDKVPEKPRAYFSFGKSVHSGLEFLFSTEKEGYPAMDEVIDHYKKVWIHEGYETPSQEKWFFQEGERI

Foldseek 3Di:
DDDDDDDDDPDPPDPPPPLPLPVPDDDDPVLVVQCVVPVVSSCCCRVVVPDDFAAPVVQLVVLLVQLVCQQCVCVVPDGDDLVVSLVSSVVSRDPGRDPDPVRSVVSNVVSNVD